Protein AF-A0A226CXZ0-F1 (afdb_monomer)

Solvent-accessible surface area (backbone atoms only — not comparable to full-atom values): 10223 Å² total; per-residue (Å²): 135,83,82,73,70,58,64,60,61,53,54,54,50,42,49,73,69,69,46,53,67,68,56,53,35,64,74,35,42,87,78,70,51,54,64,69,55,50,52,53,50,49,53,40,50,69,74,58,71,65,72,74,67,53,64,64,56,55,17,62,77,67,75,42,58,55,68,59,49,53,43,26,39,52,66,73,63,48,29,43,80,40,74,44,44,82,39,75,74,67,52,73,65,57,51,53,52,48,55,53,50,51,52,51,48,49,70,75,35,46,87,73,54,51,78,77,61,85,87,81,81,89,82,75,52,66,82,75,79,88,79,71,80,82,74,55,45,44,57,36,73,49,77,84,79,48,56,78,78,69,45,33,47,74,49,88,75,79,76,74,68,52,86,130

Mean predicted aligned error: 12.62 Å

Organism: Folsomia candida (NCBI:txid158441)

pLDDT: mean 78.07, std 12.49, range [35.06, 97.06]

Foldseek 3Di:
DDPLPLLLVQLVVVVVVVDDLVVSCVVCVVVVDDSCNSVLLVVLQVLQVDQDFDLVVSCVVSVHDSVSNVCSLCPNQVWDWDAAAADEDDDPVNVVVVVVVVVVCCVVCPDPNCVVDDDDDQDWDAPDDDPPSPRRITIDNDPVPDDPVSSYDYDHDDHDTDHD

Nearest PDB structures (foldseek):
  4r79-assembly1_B  TM=3.539E-01  e=1.027E+00  Drosophila mauritiana
  3nrv-assembly1_A  TM=3.012E-01  e=3.731E+00  Acinetobacter baylyi ADP1
  5zyr-assembly1_B  TM=2.917E-01  e=3.731E+00  Acinetobacter baumannii
  3nrv-assembly2_B  TM=2.953E-01  e=4.716E+00  Acinetobacter baylyi ADP1

Structure (mmCIF, N/CA/C/O backbone):
data_AF-A0A226CXZ0-F1
#
_entry.id   AF-A0A226CXZ0-F1
#
loop_
_atom_site.group_PDB
_atom_site.id
_atom_site.type_symbol
_atom_site.label_atom_id
_atom_site.label_alt_id
_atom_site.label_comp_id
_atom_site.label_asym_id
_atom_site.label_entity_id
_atom_site.label_seq_id
_atom_site.pdbx_PDB_ins_code
_atom_site.Cartn_x
_atom_site.Cartn_y
_atom_site.Cartn_z
_atom_site.occupancy
_atom_site.B_iso_or_equiv
_atom_site.auth_seq_id
_atom_site.auth_comp_id
_atom_site.auth_asym_id
_atom_site.auth_atom_id
_atom_site.pdbx_PDB_model_num
ATOM 1 N N . MET A 1 1 ? -27.221 -23.325 9.418 1.00 35.06 1 MET A N 1
ATOM 2 C CA . MET A 1 1 ? -25.920 -22.627 9.315 1.00 35.06 1 MET A CA 1
ATOM 3 C C . MET A 1 1 ? -26.167 -21.146 9.559 1.00 35.06 1 MET A C 1
ATOM 5 O O . MET A 1 1 ? -26.730 -20.489 8.702 1.00 35.06 1 MET A O 1
ATOM 9 N N . SER A 1 2 ? -25.909 -20.661 10.776 1.00 41.00 2 SER A N 1
ATOM 10 C CA . SER A 1 2 ? -26.276 -19.297 11.183 1.00 41.00 2 SER A CA 1
ATOM 11 C C . SER A 1 2 ? -25.332 -18.285 10.536 1.00 41.00 2 SER A C 1
ATOM 13 O O . SER A 1 2 ? -24.136 -18.276 10.839 1.00 41.00 2 SER A O 1
ATOM 15 N N . ASP A 1 3 ? -25.891 -17.459 9.652 1.00 46.91 3 ASP A N 1
ATOM 16 C CA . ASP A 1 3 ? -25.289 -16.242 9.117 1.00 46.91 3 ASP A CA 1
ATOM 17 C C . ASP A 1 3 ? -24.914 -15.332 10.294 1.00 46.91 3 ASP A C 1
ATOM 19 O O . ASP A 1 3 ? -25.705 -14.530 10.794 1.00 46.91 3 ASP A O 1
ATOM 23 N N . ARG A 1 4 ? -23.695 -15.493 10.823 1.00 53.69 4 ARG A N 1
ATOM 24 C CA . ARG A 1 4 ? -23.134 -14.535 11.774 1.00 53.69 4 ARG A CA 1
ATOM 25 C C . ARG A 1 4 ? -22.875 -13.269 10.988 1.00 53.69 4 ARG A C 1
ATOM 27 O O . ARG A 1 4 ? -21.793 -13.105 10.422 1.00 53.69 4 ARG A O 1
ATOM 34 N N . ILE A 1 5 ? -23.872 -12.390 10.980 1.00 59.34 5 ILE A N 1
ATOM 35 C CA . ILE A 1 5 ? -23.779 -11.034 10.457 1.00 59.34 5 ILE A CA 1
ATOM 36 C C . ILE A 1 5 ? -22.421 -10.484 10.867 1.00 59.34 5 ILE A C 1
ATOM 38 O O . ILE A 1 5 ? -22.026 -10.537 12.039 1.00 59.34 5 ILE A O 1
ATOM 42 N N . ASN A 1 6 ? -21.649 -10.035 9.880 1.00 76.50 6 ASN A N 1
ATOM 43 C CA . ASN A 1 6 ? -20.332 -9.474 10.113 1.00 76.50 6 ASN A CA 1
ATOM 44 C C . ASN A 1 6 ? -20.510 -8.114 10.803 1.00 76.50 6 ASN A C 1
ATOM 46 O O . ASN A 1 6 ? -20.422 -7.069 10.167 1.00 76.50 6 ASN A O 1
ATOM 50 N N . ARG A 1 7 ? -20.773 -8.145 12.120 1.00 78.94 7 ARG A N 1
ATOM 51 C CA . ARG A 1 7 ? -21.125 -7.003 12.983 1.00 78.94 7 ARG A CA 1
ATOM 52 C C . ARG A 1 7 ? -20.201 -5.809 12.771 1.00 78.94 7 ARG A C 1
ATOM 54 O O . ARG A 1 7 ? -20.610 -4.663 12.852 1.00 78.94 7 ARG A O 1
ATOM 61 N N . ARG A 1 8 ? -18.920 -6.073 12.508 1.00 76.00 8 ARG A N 1
ATOM 62 C CA . ARG A 1 8 ? -17.941 -5.022 12.220 1.00 76.00 8 ARG A CA 1
ATOM 63 C C . ARG A 1 8 ? -18.192 -4.355 10.879 1.00 76.00 8 ARG A C 1
ATOM 65 O O . 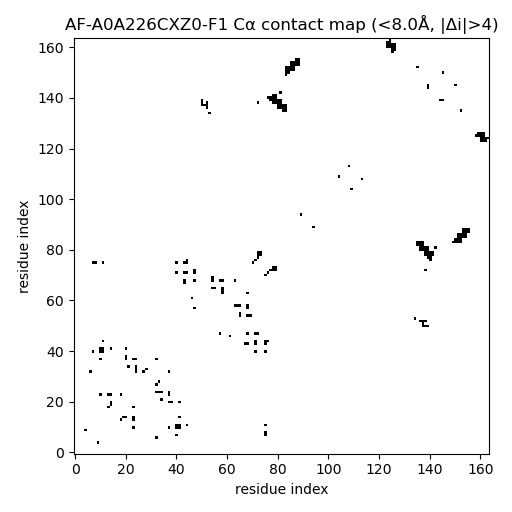ARG A 1 8 ? -18.206 -3.133 10.824 1.00 76.00 8 ARG A O 1
ATOM 72 N N . ALA A 1 9 ? -18.390 -5.144 9.825 1.00 80.00 9 ALA A N 1
ATOM 73 C CA . ALA A 1 9 ? -18.665 -4.622 8.494 1.00 80.00 9 ALA A CA 1
ATOM 74 C C . ALA A 1 9 ? -19.953 -3.789 8.482 1.00 80.00 9 ALA A C 1
ATOM 76 O O . ALA A 1 9 ? -19.933 -2.691 7.934 1.00 80.00 9 ALA A O 1
ATOM 77 N N . THR A 1 10 ? -21.011 -4.248 9.161 1.00 86.38 10 THR A N 1
ATOM 78 C CA . THR A 1 10 ? -22.272 -3.502 9.276 1.00 86.38 10 THR A CA 1
ATOM 79 C C . THR A 1 10 ? -22.087 -2.194 10.046 1.00 86.38 10 THR A C 1
ATOM 81 O O . THR A 1 10 ? -22.431 -1.139 9.525 1.00 86.38 10 THR A O 1
ATOM 84 N N . ILE A 1 11 ? -21.444 -2.208 11.222 1.00 87.31 11 ILE A N 1
ATOM 85 C CA . ILE A 1 11 ? -21.155 -0.984 12.003 1.00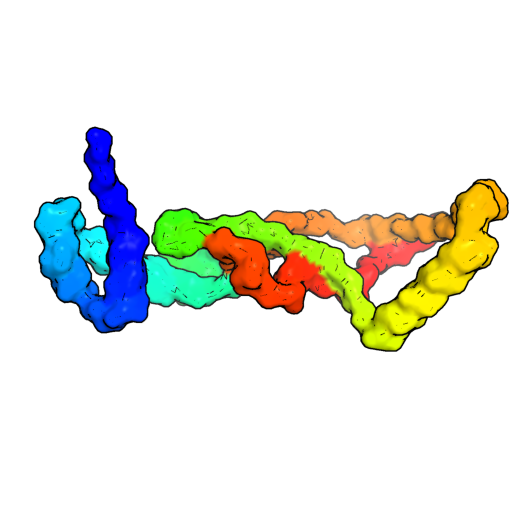 87.31 11 ILE A CA 1
ATOM 86 C C . ILE A 1 11 ? -20.321 0.018 11.195 1.00 87.31 11 ILE A C 1
ATOM 88 O O . ILE A 1 11 ? -20.623 1.209 11.178 1.00 87.31 11 ILE A O 1
ATOM 92 N N . THR A 1 12 ? -19.275 -0.446 10.507 1.00 84.56 12 THR A N 1
ATOM 93 C CA . THR A 1 12 ? -18.444 0.417 9.659 1.00 84.56 12 THR A CA 1
ATOM 94 C C . THR A 1 12 ? -19.222 0.965 8.461 1.00 84.56 12 THR A C 1
ATOM 96 O O . THR A 1 12 ? -18.981 2.098 8.054 1.00 84.56 12 THR A O 1
ATOM 99 N N . GLN A 1 13 ? -20.150 0.193 7.893 1.00 85.31 13 GLN A N 1
ATOM 100 C CA . GLN A 1 13 ? -21.003 0.630 6.789 1.00 85.31 13 GLN A CA 1
ATOM 101 C C . GLN A 1 13 ? -22.008 1.695 7.238 1.00 85.31 13 GLN A C 1
ATOM 103 O O . GLN A 1 13 ? -22.082 2.739 6.596 1.00 85.31 13 GLN A O 1
ATOM 108 N N . PHE A 1 14 ? -22.683 1.504 8.375 1.00 89.06 14 PHE A N 1
ATOM 109 C CA . PHE A 1 14 ? -23.560 2.530 8.943 1.00 89.06 14 PHE A CA 1
ATOM 110 C C . PHE A 1 14 ? -22.799 3.812 9.307 1.00 89.06 14 PHE A C 1
ATOM 112 O O . PHE A 1 14 ? -23.266 4.907 9.016 1.00 89.06 14 PHE A O 1
ATOM 119 N N . HIS A 1 15 ? -21.596 3.689 9.877 1.00 86.38 15 HIS A N 1
ATOM 120 C CA . HIS A 1 15 ? -20.753 4.848 10.180 1.00 86.38 15 HIS A CA 1
ATOM 121 C C . HIS A 1 15 ? -20.340 5.615 8.911 1.00 86.38 15 HIS A C 1
ATOM 123 O O . HIS A 1 15 ? -20.277 6.839 8.915 1.00 86.38 15 HIS A O 1
ATOM 129 N N . LYS A 1 16 ? -20.072 4.913 7.801 1.00 83.88 16 LYS A N 1
ATOM 130 C CA . LYS A 1 16 ? -19.804 5.544 6.495 1.00 83.88 16 LYS A CA 1
ATOM 131 C C . LYS A 1 16 ? -21.028 6.236 5.898 1.00 83.88 16 LYS A C 1
ATOM 133 O O . LYS A 1 16 ? -20.857 7.195 5.158 1.00 83.88 16 LYS A O 1
ATOM 138 N N . ALA A 1 17 ? -22.223 5.749 6.214 1.00 88.19 17 ALA A N 1
ATOM 139 C CA . ALA A 1 17 ? -23.495 6.368 5.859 1.00 88.19 17 ALA A CA 1
ATOM 140 C C . ALA A 1 17 ? -23.904 7.493 6.837 1.00 88.19 17 ALA A C 1
ATOM 142 O O . ALA A 1 17 ? -25.058 7.897 6.847 1.00 88.19 17 ALA A O 1
ATOM 143 N N . TRP A 1 18 ? -22.964 8.001 7.646 1.00 84.62 18 TRP A N 1
ATOM 144 C CA . TRP A 1 18 ? -23.154 9.121 8.578 1.00 84.62 18 TRP A CA 1
ATOM 145 C C . TRP A 1 18 ? -24.172 8.894 9.702 1.00 84.62 18 TRP A C 1
ATOM 147 O O . TRP A 1 18 ? -24.576 9.847 10.365 1.00 84.62 18 TRP A O 1
ATOM 157 N N . HIS A 1 19 ? -24.524 7.643 10.004 1.00 87.44 19 HIS A N 1
ATOM 158 C CA . HIS A 1 19 ? -25.362 7.366 11.166 1.00 87.44 19 HIS A CA 1
ATOM 159 C C . HIS A 1 19 ? -24.588 7.581 12.476 1.00 87.44 19 HIS A C 1
ATOM 161 O O . HIS A 1 19 ? -23.475 7.058 12.638 1.00 87.44 19 HIS A O 1
ATOM 167 N N . PRO A 1 20 ? -25.169 8.286 13.460 1.00 90.69 20 PRO A N 1
ATOM 168 C CA . PRO A 1 20 ? -24.558 8.448 14.766 1.00 90.69 20 PRO A CA 1
ATOM 169 C C . PRO A 1 20 ? -24.494 7.103 15.520 1.00 90.69 20 PRO A C 1
ATOM 171 O O . PRO A 1 20 ? -25.381 6.257 15.381 1.00 90.69 20 PRO A O 1
ATOM 174 N N . PRO A 1 21 ? -23.489 6.886 16.396 1.00 91.12 21 PRO A N 1
ATOM 175 C CA . PRO A 1 21 ? -23.283 5.612 17.100 1.00 91.12 21 PRO A CA 1
ATOM 176 C C . PRO A 1 21 ? -24.509 5.084 17.861 1.00 91.12 21 PRO A C 1
ATOM 178 O O . PRO A 1 21 ? -24.675 3.874 18.030 1.00 91.12 21 PRO A O 1
ATOM 181 N N . CYS A 1 22 ? -25.359 5.988 18.350 1.00 91.44 22 CYS A N 1
ATOM 182 C CA . CYS A 1 22 ? -26.591 5.651 19.051 1.00 91.44 22 CYS A CA 1
ATOM 183 C C . CYS A 1 22 ? -27.638 5.012 18.126 1.00 91.44 22 CYS A C 1
ATOM 185 O O . CYS A 1 22 ? -28.257 4.028 18.530 1.00 91.44 22 CYS A O 1
ATOM 187 N N . GLU A 1 23 ? -27.802 5.512 16.901 1.00 91.06 23 GLU A N 1
ATOM 188 C CA . GLU A 1 23 ? -28.683 4.922 15.886 1.00 91.06 23 GLU A CA 1
ATOM 189 C C . GLU A 1 23 ? -28.157 3.570 15.424 1.00 91.06 23 GLU A C 1
ATOM 191 O O . GLU A 1 23 ? -28.902 2.593 15.411 1.00 91.06 23 GLU A O 1
ATOM 196 N N . ILE A 1 24 ? -26.849 3.473 15.171 1.00 90.69 24 ILE A N 1
ATOM 197 C CA . ILE A 1 24 ? -26.196 2.209 14.803 1.00 90.69 24 ILE A CA 1
ATOM 198 C C . ILE A 1 24 ? -26.475 1.131 15.855 1.00 90.69 24 ILE A C 1
ATOM 200 O O . ILE A 1 24 ? -26.800 -0.009 15.528 1.00 90.69 24 ILE A O 1
ATOM 204 N N . PHE A 1 25 ? -26.379 1.489 17.139 1.00 92.62 25 PHE A N 1
ATOM 205 C CA . PHE A 1 25 ? -26.718 0.572 18.221 1.00 92.62 25 PHE A CA 1
ATOM 206 C C . PHE A 1 25 ? -28.202 0.192 18.230 1.00 92.62 25 PHE A C 1
ATOM 208 O O . PHE A 1 25 ? -28.498 -0.982 18.428 1.00 92.62 25 PHE A O 1
ATOM 215 N N . LYS A 1 26 ? -29.127 1.137 18.009 1.00 91.81 26 LYS A N 1
ATOM 216 C CA . LYS A 1 26 ? -30.568 0.839 17.946 1.00 91.81 26 LYS A CA 1
ATOM 217 C C . LYS A 1 26 ? -30.875 -0.186 16.850 1.00 91.81 26 LYS A C 1
ATOM 219 O O . LYS A 1 26 ? -31.541 -1.175 17.140 1.00 91.81 26 LYS A O 1
ATOM 224 N N . HIS A 1 27 ? -30.316 -0.008 15.652 1.00 87.56 27 HIS A N 1
ATOM 225 C CA . HIS A 1 27 ? -30.503 -0.935 14.530 1.00 87.56 27 HIS A CA 1
ATOM 226 C C . HIS A 1 27 ? -29.919 -2.330 14.79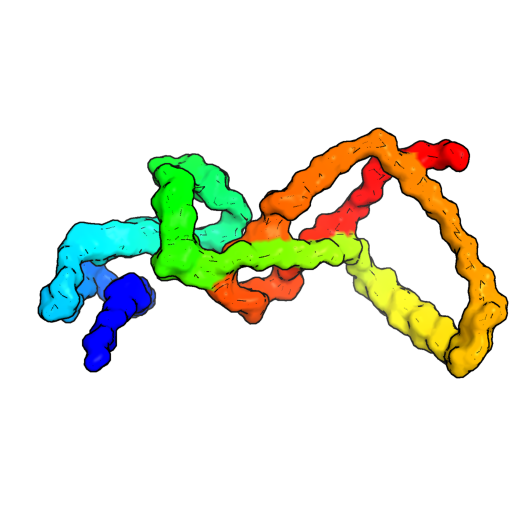8 1.00 87.56 27 HIS A C 1
ATOM 228 O O . HIS A 1 27 ? -30.524 -3.331 14.435 1.00 87.56 27 HIS A O 1
ATOM 234 N N . LEU A 1 28 ? -28.772 -2.413 15.480 1.00 87.38 28 LEU A N 1
ATOM 235 C CA . LEU A 1 28 ? -28.057 -3.677 15.703 1.00 87.38 28 LEU A CA 1
ATOM 236 C C . LEU A 1 28 ? -28.340 -4.332 17.066 1.00 87.38 28 LEU A C 1
ATOM 238 O O . LEU A 1 28 ? -27.775 -5.385 17.383 1.00 87.38 28 LEU A O 1
ATOM 242 N N . LYS A 1 29 ? -29.205 -3.733 17.895 1.00 87.06 29 LYS A N 1
ATOM 243 C CA . LYS A 1 29 ? -29.545 -4.248 19.232 1.00 87.06 29 LYS A CA 1
ATOM 244 C C . LYS A 1 29 ? -30.143 -5.653 19.149 1.00 87.06 29 LYS A C 1
ATOM 246 O O . LYS A 1 29 ? -29.766 -6.520 19.936 1.00 87.06 29 LYS A O 1
ATOM 251 N N . HIS A 1 30 ? -31.025 -5.878 18.177 1.00 83.88 30 HIS A N 1
ATOM 252 C CA . HIS A 1 30 ? -31.712 -7.155 17.965 1.00 83.88 30 HIS A CA 1
ATOM 253 C C . HIS A 1 30 ? -30.764 -8.275 17.503 1.00 83.88 30 HIS A C 1
ATOM 255 O O . HIS A 1 30 ? -31.016 -9.443 17.771 1.00 83.88 30 HIS A O 1
ATOM 261 N N . GLU A 1 31 ? -29.612 -7.928 16.923 1.00 83.38 31 GLU A N 1
ATOM 262 C CA . GLU A 1 31 ? -28.563 -8.879 16.526 1.00 83.38 31 GLU A CA 1
ATOM 263 C C . GLU A 1 31 ? -27.590 -9.241 17.673 1.00 83.38 31 GLU A C 1
ATOM 265 O O . GLU A 1 31 ? -26.562 -9.906 17.470 1.00 83.38 31 GLU A O 1
ATOM 270 N N . GLY A 1 32 ? -27.865 -8.767 18.895 1.00 84.88 32 GLY A N 1
ATOM 271 C CA . GLY A 1 32 ? -27.049 -9.022 20.084 1.00 84.88 32 GLY A CA 1
ATOM 272 C C . GLY A 1 32 ? -25.739 -8.225 20.129 1.00 84.88 32 GLY A C 1
ATOM 273 O O . GLY A 1 32 ? -24.766 -8.655 20.760 1.00 84.88 32 GLY A O 1
ATOM 274 N N . VAL A 1 33 ? -25.666 -7.078 19.444 1.00 85.19 33 VAL A N 1
ATOM 275 C CA . VAL A 1 33 ? -24.499 -6.183 19.486 1.00 85.19 33 VAL A CA 1
ATOM 276 C C . VAL A 1 33 ? -24.562 -5.285 20.723 1.00 85.19 33 VAL A C 1
ATOM 278 O O . VAL A 1 33 ? -25.521 -4.550 20.930 1.00 85.19 33 VAL A O 1
ATOM 281 N N . LYS A 1 34 ? -23.507 -5.289 21.548 1.00 89.75 34 LYS A N 1
ATOM 282 C CA . LYS A 1 34 ? -23.409 -4.411 22.728 1.00 89.75 34 LYS A CA 1
ATOM 283 C C . LYS A 1 34 ? -23.061 -2.975 22.327 1.00 89.75 34 LYS A C 1
ATOM 285 O O . LYS A 1 34 ? -22.215 -2.761 21.458 1.00 89.75 34 LYS A O 1
ATOM 290 N N . ARG A 1 35 ? -23.589 -1.987 23.056 1.00 89.44 35 ARG A N 1
ATOM 291 C CA . ARG A 1 35 ? -23.280 -0.558 22.852 1.00 89.44 35 ARG A CA 1
ATOM 292 C C . ARG A 1 35 ? -21.773 -0.273 22.872 1.00 89.44 35 ARG A C 1
ATOM 294 O O . ARG A 1 35 ? -21.256 0.376 21.969 1.00 89.44 35 ARG A O 1
ATOM 301 N N . SER A 1 36 ? -21.041 -0.846 23.828 1.00 87.00 36 SER A N 1
ATOM 302 C CA . SER A 1 36 ? -19.575 -0.724 23.920 1.00 87.00 36 SER A CA 1
ATOM 303 C C . SER A 1 36 ? -18.838 -1.232 22.674 1.00 87.00 36 SER A C 1
ATOM 305 O O . SER A 1 36 ? -17.774 -0.722 22.326 1.00 87.00 36 SER A O 1
ATOM 307 N N . THR A 1 37 ? -19.412 -2.211 21.969 1.00 87.75 37 THR A N 1
ATOM 308 C CA . THR A 1 37 ? -18.836 -2.767 20.740 1.00 87.75 37 THR A CA 1
ATOM 309 C C . THR A 1 37 ? -18.942 -1.769 19.592 1.00 87.75 37 THR A C 1
ATOM 311 O O . THR A 1 37 ? -17.946 -1.550 18.904 1.00 87.75 37 THR A O 1
ATOM 314 N N . VAL A 1 38 ? -20.099 -1.114 19.439 1.00 87.75 38 VAL A N 1
ATOM 315 C CA . VAL A 1 38 ? -20.329 -0.063 18.433 1.00 87.75 38 VAL A CA 1
ATOM 316 C C . VAL A 1 38 ? -19.351 1.092 18.631 1.00 87.75 38 VAL A C 1
ATOM 318 O O . VAL A 1 38 ? -18.553 1.386 17.742 1.00 87.75 38 VAL A O 1
ATOM 321 N N . TYR A 1 39 ? -19.329 1.672 19.833 1.00 90.00 39 TYR A N 1
ATOM 322 C CA . TYR A 1 39 ? -18.433 2.785 20.160 1.00 90.00 39 TYR A CA 1
ATOM 323 C C . TYR A 1 39 ? -16.957 2.400 20.018 1.00 90.00 39 TYR A C 1
ATOM 325 O O . TYR A 1 39 ? -16.169 3.159 19.461 1.00 90.00 39 TYR A O 1
ATOM 333 N N . GLY A 1 40 ? -16.574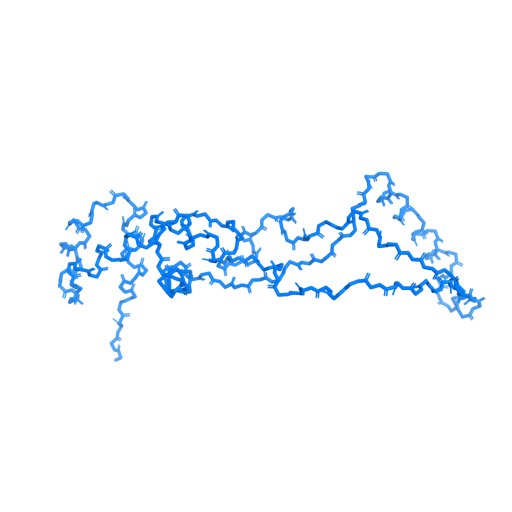 1.198 20.459 1.00 84.19 40 GLY A N 1
ATOM 334 C CA . GLY A 1 40 ? -15.199 0.725 20.336 1.00 84.19 40 GLY A CA 1
ATOM 335 C C . GLY A 1 40 ? -14.743 0.549 18.885 1.00 84.19 40 GLY A C 1
ATOM 336 O O . GLY A 1 40 ? -13.577 0.802 18.590 1.00 84.19 40 GLY A O 1
ATOM 337 N N . ILE A 1 41 ? -15.620 0.092 17.985 1.00 83.56 41 ILE A N 1
ATOM 338 C CA . ILE A 1 41 ? -15.309 -0.050 16.552 1.00 83.56 41 ILE A CA 1
ATOM 339 C C . ILE A 1 41 ? -15.205 1.320 15.886 1.00 83.56 41 ILE A C 1
ATOM 341 O O . ILE A 1 41 ? -14.229 1.564 15.185 1.00 83.56 41 ILE A O 1
ATOM 345 N N . ILE A 1 42 ? -16.161 2.214 16.145 1.00 84.50 42 ILE A N 1
ATOM 346 C CA . ILE A 1 42 ? -16.181 3.567 15.574 1.00 84.50 42 ILE A CA 1
ATOM 347 C C . ILE A 1 42 ? -14.947 4.356 16.005 1.00 84.50 42 ILE A C 1
ATOM 349 O O . ILE A 1 42 ? -14.248 4.886 15.148 1.00 84.50 42 ILE A O 1
ATOM 353 N N . LYS A 1 43 ? -14.610 4.331 17.301 1.00 83.31 43 LYS A N 1
ATOM 354 C CA . LYS A 1 43 ? -13.401 4.968 17.836 1.00 83.31 43 LYS A CA 1
ATOM 355 C C . LYS A 1 43 ? -12.138 4.489 17.112 1.00 83.31 43 LYS A C 1
ATOM 357 O O . LYS A 1 43 ? -11.349 5.293 16.639 1.00 83.31 43 LYS A O 1
ATOM 362 N N . ARG A 1 44 ? -11.978 3.169 16.941 1.00 75.94 44 ARG A N 1
ATOM 363 C CA . ARG A 1 44 ? -10.825 2.604 16.214 1.00 75.94 44 ARG A CA 1
ATOM 364 C C . ARG A 1 44 ? -10.829 2.945 14.723 1.00 75.94 44 ARG A C 1
ATOM 366 O O . ARG A 1 44 ? -9.757 3.014 14.130 1.00 75.94 44 ARG A O 1
ATOM 373 N N . TYR A 1 45 ? -12.003 3.107 14.116 1.00 72.38 45 TYR A N 1
ATOM 374 C CA . TYR A 1 45 ? -12.145 3.462 12.708 1.00 72.38 45 TYR A CA 1
ATOM 375 C C . TYR A 1 45 ? -11.778 4.929 12.459 1.00 72.38 45 TYR A C 1
ATOM 377 O O . TYR A 1 45 ? -10.969 5.191 11.574 1.00 72.38 45 TYR A O 1
ATOM 385 N N . SER A 1 46 ? -12.304 5.866 13.259 1.00 69.31 46 SER A N 1
ATOM 386 C CA . SER A 1 46 ? -12.009 7.301 13.132 1.00 69.31 46 SER A CA 1
ATOM 387 C C . SER A 1 46 ? -10.520 7.585 13.337 1.00 69.31 46 SER A C 1
ATOM 389 O O . SER A 1 46 ? -9.900 8.278 12.532 1.00 69.31 46 SER A O 1
ATOM 391 N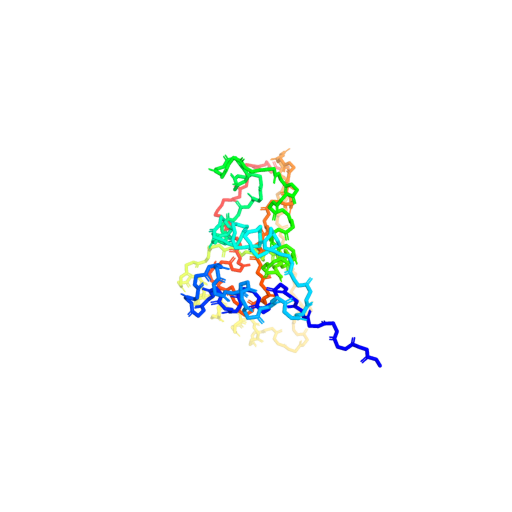 N . GLU A 1 47 ? -9.929 6.959 14.353 1.00 67.38 47 GLU A N 1
ATOM 392 C CA . GLU A 1 47 ? -8.517 7.078 14.719 1.00 67.38 47 GLU A CA 1
ATOM 393 C C . GLU A 1 47 ? -7.564 6.501 13.650 1.00 67.38 47 GLU A C 1
ATOM 395 O O . GLU A 1 47 ? -6.467 7.015 13.449 1.00 67.38 47 GLU A O 1
ATOM 400 N N . ALA A 1 48 ? -7.958 5.453 12.916 1.00 62.06 48 ALA A N 1
ATOM 401 C CA . ALA A 1 48 ? -7.075 4.740 11.983 1.00 62.06 48 ALA A CA 1
ATOM 402 C C . ALA A 1 48 ? -7.117 5.243 10.523 1.00 62.06 48 ALA A C 1
ATOM 404 O O . ALA A 1 48 ? -6.557 4.590 9.642 1.00 62.06 48 ALA A O 1
ATOM 405 N N . SER A 1 49 ? -7.747 6.390 10.253 1.00 54.44 49 SER A N 1
ATOM 406 C CA . SER A 1 49 ? -8.096 6.857 8.896 1.00 54.44 49 SER A CA 1
ATOM 407 C C . SER A 1 49 ? -6.916 7.258 7.989 1.00 54.44 49 SER A C 1
ATOM 409 O O . SER A 1 49 ? -7.129 7.581 6.822 1.00 54.44 49 SER A O 1
ATOM 411 N N . SER A 1 50 ? -5.667 7.221 8.466 1.00 52.72 50 SER A N 1
ATOM 412 C CA . SER A 1 50 ? -4.488 7.551 7.653 1.00 52.72 50 SER A CA 1
ATOM 413 C C . SER A 1 50 ? -3.751 6.297 7.168 1.00 52.72 50 SER A C 1
ATOM 415 O O . SER A 1 50 ? -3.232 5.502 7.952 1.00 52.72 50 SER A O 1
ATOM 417 N N . VAL A 1 51 ? -3.658 6.157 5.841 1.00 54.72 51 VAL A N 1
ATOM 418 C CA . VAL A 1 51 ? -2.948 5.088 5.100 1.00 54.72 51 VAL A CA 1
ATOM 419 C C . VAL A 1 51 ? -1.415 5.168 5.273 1.00 54.72 51 VAL A C 1
ATOM 421 O O . VAL A 1 51 ? -0.673 4.311 4.789 1.00 54.72 51 VAL A O 1
ATOM 424 N N . SER A 1 52 ? -0.906 6.169 5.992 1.00 52.28 52 SER A N 1
ATOM 425 C CA . SER A 1 52 ? 0.517 6.495 6.005 1.00 52.28 52 SER A CA 1
ATOM 426 C C . SER A 1 52 ? 1.299 5.759 7.097 1.00 52.28 52 SER A C 1
ATOM 428 O O . SER A 1 52 ? 1.231 6.065 8.284 1.00 52.28 52 SER A O 1
ATOM 430 N N . ASP A 1 53 ? 2.032 4.745 6.637 1.00 55.47 53 ASP A N 1
ATOM 431 C CA . ASP A 1 53 ? 3.278 4.178 7.148 1.00 55.47 53 ASP A CA 1
ATOM 432 C C . ASP A 1 53 ? 3.513 4.140 8.674 1.00 55.47 53 ASP A C 1
ATOM 434 O O . ASP A 1 53 ? 3.839 5.114 9.350 1.00 55.47 53 ASP A O 1
ATOM 438 N N . LYS A 1 54 ? 3.582 2.888 9.153 1.00 66.56 54 LYS A N 1
ATOM 439 C CA . LYS A 1 54 ? 4.088 2.434 10.461 1.00 66.56 54 LYS A CA 1
ATOM 440 C C . LYS A 1 54 ? 3.079 2.600 11.602 1.00 66.56 54 LYS A C 1
ATOM 442 O O . LYS A 1 54 ? 3.054 3.596 12.313 1.00 66.56 54 LYS A O 1
ATOM 447 N N . LYS A 1 55 ? 2.397 1.490 11.922 1.00 72.88 55 LYS A N 1
ATOM 448 C CA . LYS A 1 55 ? 1.541 1.293 13.118 1.00 72.88 55 LYS A CA 1
ATOM 449 C C . LYS A 1 55 ? 2.131 1.844 14.425 1.00 72.88 55 LYS A C 1
ATOM 451 O O . LYS A 1 55 ? 1.378 2.185 15.322 1.00 72.88 55 LYS A O 1
ATOM 456 N N . LYS A 1 56 ? 3.468 1.884 14.555 1.00 73.19 56 LYS A N 1
ATOM 457 C CA . LYS A 1 56 ? 4.165 2.476 15.712 1.00 73.19 56 LYS A CA 1
ATOM 458 C C . LYS A 1 56 ? 4.005 3.995 15.766 1.00 73.19 56 LYS A C 1
ATOM 460 O O . LYS A 1 56 ? 3.712 4.514 16.828 1.00 73.19 56 LYS A O 1
ATOM 465 N N . LYS A 1 57 ? 4.211 4.687 14.644 1.00 74.81 57 LYS A N 1
ATOM 466 C CA . LYS A 1 57 ? 4.072 6.146 14.574 1.00 74.81 57 LYS A CA 1
ATOM 467 C C . LYS A 1 57 ? 2.633 6.547 14.858 1.00 74.81 57 LYS A C 1
ATOM 469 O O . LYS A 1 57 ? 2.402 7.377 15.720 1.00 74.81 57 LYS A O 1
ATOM 474 N N . LEU A 1 58 ? 1.694 5.839 14.237 1.00 76.56 58 LEU A N 1
ATOM 475 C CA . LEU A 1 58 ? 0.273 6.054 14.467 1.00 76.56 58 LEU A CA 1
ATOM 476 C C . LEU A 1 58 ? -0.133 5.782 15.932 1.00 76.56 58 LEU A C 1
ATOM 478 O O . LEU A 1 58 ? -0.934 6.516 16.491 1.00 76.56 58 LEU A O 1
ATOM 482 N N . ALA A 1 59 ? 0.463 4.771 16.580 1.00 79.62 59 ALA A N 1
ATOM 483 C CA . ALA A 1 59 ? 0.257 4.495 18.011 1.00 79.62 59 ALA A CA 1
ATOM 484 C C . ALA A 1 59 ? 0.684 5.658 18.898 1.00 79.62 59 ALA A C 1
ATOM 486 O O . ALA A 1 59 ? -0.039 6.015 19.819 1.00 79.62 59 ALA A O 1
ATOM 487 N N . ILE A 1 60 ? 1.840 6.245 18.591 1.00 78.25 60 ILE A N 1
ATOM 488 C CA . ILE A 1 60 ? 2.370 7.396 19.319 1.00 78.25 60 ILE A CA 1
ATOM 489 C C . ILE A 1 60 ? 1.491 8.626 19.069 1.00 78.25 60 ILE A C 1
ATOM 491 O O . ILE A 1 60 ? 1.106 9.287 20.020 1.00 78.25 60 ILE A O 1
ATOM 495 N N . GLN A 1 61 ? 1.124 8.897 17.813 1.00 77.75 61 GLN A N 1
ATOM 496 C CA . GLN A 1 61 ? 0.311 10.063 17.443 1.00 77.75 61 GLN A CA 1
ATOM 497 C C . GLN A 1 61 ? -1.083 10.051 18.073 1.00 77.75 61 GLN A C 1
ATOM 499 O O . GLN A 1 61 ? -1.587 11.098 18.456 1.00 77.75 61 GLN A O 1
ATOM 504 N N . LEU A 1 62 ? -1.708 8.878 18.163 1.00 79.31 62 LEU A N 1
ATOM 505 C CA . LEU A 1 62 ? -3.057 8.734 18.712 1.00 79.31 62 LEU A CA 1
ATOM 506 C C . LEU A 1 62 ? -3.053 8.411 20.211 1.00 79.31 62 LEU A C 1
ATOM 508 O O . LEU A 1 62 ? -4.120 8.258 20.795 1.00 79.31 62 LEU A O 1
ATOM 512 N N . SER A 1 63 ? -1.879 8.242 20.830 1.00 81.69 63 SER A N 1
ATOM 513 C CA . SER A 1 63 ? -1.742 7.762 22.213 1.00 81.69 63 SER A CA 1
ATOM 514 C C . SER A 1 63 ? -2.505 6.451 22.475 1.00 81.69 63 SER A C 1
ATOM 516 O O . SER A 1 63 ? -3.080 6.233 23.540 1.00 81.69 63 SER A O 1
ATOM 518 N N . VAL A 1 64 ? -2.516 5.545 21.490 1.00 81.94 64 VAL A N 1
ATOM 519 C CA . VAL A 1 64 ? -3.211 4.250 21.554 1.00 81.94 64 VAL A CA 1
ATOM 520 C C . VAL A 1 64 ? -2.203 3.109 21.522 1.00 81.94 64 VAL A C 1
ATOM 522 O O . VAL A 1 64 ? -1.201 3.143 20.809 1.00 81.94 64 VAL A O 1
ATOM 525 N N . SER A 1 65 ? -2.493 2.022 22.242 1.00 83.19 65 SER A N 1
ATOM 526 C CA . SER A 1 65 ? -1.637 0.837 22.214 1.00 83.19 65 SER A CA 1
ATOM 527 C C . SER A 1 65 ? -1.461 0.271 20.796 1.00 83.19 65 SER A C 1
ATOM 529 O O . SER A 1 65 ? -2.391 0.166 19.985 1.00 83.19 65 SER A O 1
ATOM 531 N N . ARG A 1 66 ? -0.243 -0.198 20.509 1.00 80.81 66 ARG A N 1
ATOM 532 C CA . ARG A 1 66 ? 0.125 -0.824 19.226 1.00 80.81 66 ARG A CA 1
ATOM 533 C C . ARG A 1 66 ? -0.796 -1.996 18.859 1.00 80.81 66 ARG A C 1
ATOM 535 O O . ARG A 1 66 ? -1.097 -2.210 17.683 1.00 80.81 66 ARG A O 1
ATOM 542 N N . SER A 1 67 ? -1.252 -2.741 19.866 1.00 84.25 67 SER A N 1
ATOM 543 C CA . SER A 1 67 ? -2.179 -3.869 19.734 1.00 84.25 67 SER A CA 1
ATOM 544 C C . SER A 1 67 ? -3.559 -3.425 19.252 1.00 84.25 67 SER A C 1
ATOM 546 O O . SER A 1 67 ? -4.139 -4.067 18.373 1.00 84.25 67 SER A O 1
ATOM 548 N N . SER A 1 68 ? -4.072 -2.304 19.764 1.00 82.81 68 SER A N 1
ATOM 549 C CA . SER A 1 68 ? -5.345 -1.733 19.318 1.00 82.81 68 SER A CA 1
ATOM 550 C C . SER A 1 68 ? -5.281 -1.269 17.868 1.00 82.81 68 SER A C 1
ATOM 552 O O . SER A 1 68 ? -6.154 -1.647 17.090 1.00 82.81 68 SER A O 1
ATOM 554 N N . ILE A 1 69 ? -4.200 -0.608 17.453 1.00 81.00 69 ILE A N 1
ATOM 555 C CA . ILE A 1 69 ? -3.998 -0.230 16.046 1.00 81.00 69 ILE A CA 1
ATOM 556 C C . ILE A 1 69 ? -3.832 -1.457 15.151 1.00 81.00 69 ILE A C 1
ATOM 558 O O . ILE A 1 69 ? -4.417 -1.536 14.074 1.00 81.00 69 ILE A O 1
ATOM 562 N N . ARG A 1 70 ? -3.086 -2.479 15.585 1.00 81.69 70 ARG A N 1
ATOM 563 C CA . ARG A 1 70 ? -2.976 -3.733 14.824 1.00 81.69 70 ARG A CA 1
ATOM 564 C C . ARG A 1 70 ? -4.351 -4.366 14.582 1.00 81.69 70 ARG A C 1
ATOM 566 O O . ARG A 1 70 ? -4.577 -4.850 13.472 1.00 81.69 70 ARG A O 1
ATOM 573 N N . ARG A 1 71 ? -5.235 -4.374 15.588 1.00 82.88 71 ARG A N 1
ATOM 574 C CA . ARG A 1 71 ? -6.619 -4.853 15.443 1.00 82.88 71 ARG A CA 1
ATOM 575 C C . ARG A 1 71 ? -7.425 -3.950 14.517 1.00 82.88 71 ARG A C 1
ATOM 577 O O . ARG A 1 71 ? -8.051 -4.491 13.618 1.00 82.88 71 ARG A O 1
ATOM 584 N N . ALA A 1 72 ? -7.331 -2.630 14.662 1.00 81.25 72 ALA A N 1
ATOM 585 C CA . ALA A 1 72 ? -8.004 -1.676 13.782 1.00 81.25 72 ALA A CA 1
ATOM 586 C C . ALA A 1 72 ? -7.679 -1.948 12.308 1.00 81.25 72 ALA A C 1
ATOM 588 O O . ALA A 1 72 ? -8.576 -2.222 11.520 1.00 81.25 72 ALA A O 1
ATOM 589 N N . PHE A 1 73 ? -6.393 -2.032 11.953 1.00 80.19 73 PHE A N 1
ATOM 590 C CA . PHE A 1 73 ? -5.972 -2.337 10.583 1.00 80.19 73 PHE A CA 1
ATOM 591 C C . PHE A 1 73 ? -6.416 -3.725 10.110 1.00 80.19 73 PHE A C 1
ATOM 593 O O . PHE A 1 73 ? -6.969 -3.841 9.024 1.00 80.19 73 PHE A O 1
ATOM 600 N N . LYS A 1 74 ? -6.165 -4.788 10.888 1.00 81.88 74 LYS A N 1
ATOM 601 C CA . LYS A 1 74 ? -6.419 -6.169 10.434 1.00 81.88 74 LYS A CA 1
ATOM 602 C C . LYS A 1 74 ? -7.909 -6.510 10.403 1.00 81.88 74 LYS A C 1
ATOM 604 O O . LYS A 1 74 ? -8.342 -7.254 9.533 1.00 81.88 74 LYS A O 1
ATOM 609 N N . ILE A 1 75 ? -8.651 -6.037 11.395 1.00 80.81 75 ILE A N 1
ATOM 610 C CA . ILE A 1 75 ? -9.975 -6.546 11.731 1.00 80.81 75 ILE A CA 1
ATOM 611 C C . ILE A 1 75 ? -11.066 -5.540 11.365 1.00 80.81 75 ILE A C 1
ATOM 613 O O . ILE A 1 75 ? -12.036 -5.930 10.727 1.00 80.81 75 ILE A O 1
ATOM 617 N N . ASP A 1 76 ? -10.922 -4.271 11.754 1.00 78.50 76 ASP A N 1
ATOM 618 C CA . ASP A 1 76 ? -11.965 -3.266 11.507 1.00 78.50 76 ASP A CA 1
ATOM 619 C C . ASP A 1 76 ? -11.843 -2.681 10.082 1.00 78.50 76 ASP A C 1
ATOM 621 O O . ASP A 1 76 ? -12.827 -2.558 9.359 1.00 78.50 76 ASP A O 1
ATOM 625 N N . LEU A 1 77 ? -10.615 -2.409 9.625 1.00 78.62 77 LEU A N 1
ATOM 626 C CA . LEU A 1 77 ? -10.314 -1.911 8.279 1.00 78.62 77 LEU A CA 1
ATOM 627 C C . LEU A 1 77 ? -10.019 -3.019 7.262 1.00 78.62 77 LEU A C 1
ATOM 629 O O . LEU A 1 77 ? -9.989 -2.738 6.068 1.00 78.62 77 LEU A O 1
ATOM 633 N N . GLY A 1 78 ? -9.766 -4.262 7.681 1.00 80.19 78 GLY A N 1
ATOM 634 C CA . GLY A 1 78 ? -9.434 -5.365 6.765 1.00 80.19 78 GLY A CA 1
ATOM 635 C C . GLY A 1 78 ? -8.199 -5.112 5.884 1.00 80.19 78 GLY A C 1
ATOM 636 O O . GLY A 1 78 ? -8.085 -5.661 4.790 1.00 80.19 78 GLY A O 1
ATOM 637 N N . HIS A 1 79 ? -7.291 -4.238 6.312 1.00 83.62 79 HIS A N 1
ATOM 638 C CA . HIS A 1 79 ? -6.064 -3.921 5.599 1.00 83.62 79 HIS A CA 1
ATOM 639 C C . HIS A 1 79 ? -4.999 -4.993 5.823 1.00 83.62 79 HIS A C 1
ATOM 641 O O . HIS A 1 79 ? -4.676 -5.375 6.954 1.00 83.62 79 HIS A O 1
ATOM 647 N N . ARG A 1 80 ? -4.372 -5.415 4.728 1.00 82.19 80 ARG A N 1
ATOM 648 C CA . ARG A 1 80 ? -3.215 -6.306 4.715 1.00 82.19 80 ARG A CA 1
ATOM 649 C C . ARG A 1 80 ? -1.941 -5.534 4.370 1.00 82.19 80 ARG A C 1
ATOM 651 O O . ARG A 1 80 ? -1.993 -4.594 3.578 1.00 82.19 80 ARG A O 1
ATOM 658 N N . PRO A 1 81 ? -0.794 -5.915 4.953 1.00 81.75 81 PRO A N 1
ATOM 659 C CA . PRO A 1 81 ? 0.483 -5.343 4.565 1.00 81.75 81 PRO A CA 1
ATOM 660 C C . PRO A 1 81 ? 0.871 -5.832 3.166 1.00 81.75 81 PRO A C 1
ATOM 662 O O . PRO A 1 81 ? 1.015 -7.031 2.942 1.00 81.75 81 PRO A O 1
ATOM 665 N N . ILE A 1 82 ? 1.096 -4.900 2.250 1.00 81.19 82 ILE A N 1
ATOM 666 C CA . ILE A 1 82 ? 1.610 -5.134 0.905 1.00 81.19 82 ILE A CA 1
ATOM 667 C C . ILE A 1 82 ? 3.011 -4.542 0.825 1.00 81.19 82 ILE A C 1
ATOM 669 O O . ILE A 1 82 ? 3.262 -3.426 1.284 1.00 81.19 82 ILE A O 1
ATOM 673 N N . ARG A 1 83 ? 3.950 -5.310 0.275 1.00 78.19 83 ARG A N 1
ATOM 674 C CA . ARG A 1 83 ? 5.329 -4.860 0.092 1.00 78.19 83 ARG A CA 1
ATOM 675 C C . ARG A 1 83 ? 5.388 -3.852 -1.056 1.00 78.19 83 ARG A C 1
ATOM 677 O O . ARG A 1 83 ? 4.884 -4.152 -2.136 1.00 78.19 83 ARG A O 1
ATOM 684 N N . ARG A 1 84 ? 6.033 -2.700 -0.841 1.00 77.19 84 ARG A N 1
ATOM 685 C CA . ARG A 1 84 ? 6.353 -1.787 -1.943 1.00 77.19 84 ARG A CA 1
ATOM 686 C C . ARG A 1 84 ? 7.385 -2.440 -2.862 1.00 77.19 84 ARG A C 1
ATOM 688 O O . ARG A 1 84 ? 8.364 -3.023 -2.390 1.00 77.19 84 ARG A O 1
ATOM 695 N N . GLY A 1 85 ? 7.161 -2.348 -4.168 1.00 75.06 85 GLY A N 1
ATOM 696 C CA . GLY A 1 85 ? 8.186 -2.647 -5.160 1.00 75.06 85 GLY A CA 1
ATOM 697 C C . GLY A 1 85 ? 9.353 -1.670 -5.029 1.00 75.06 85 GLY A C 1
ATOM 698 O O . GLY A 1 85 ? 9.221 -0.598 -4.445 1.00 75.06 85 GLY A O 1
ATOM 699 N N . THR A 1 86 ? 10.510 -2.021 -5.571 1.00 73.56 86 THR A N 1
ATOM 700 C CA . THR A 1 86 ? 11.633 -1.084 -5.665 1.00 73.56 86 THR A CA 1
ATOM 701 C C . THR A 1 86 ? 11.705 -0.596 -7.100 1.00 73.56 86 THR A C 1
ATOM 703 O O . THR A 1 86 ? 11.748 -1.413 -8.019 1.00 73.56 86 THR A O 1
ATOM 706 N N . CYS A 1 87 ? 11.698 0.719 -7.314 1.00 72.50 87 CYS A N 1
ATOM 707 C CA . CYS A 1 87 ? 11.940 1.283 -8.634 1.00 72.50 87 CYS A CA 1
ATOM 708 C C . CYS A 1 87 ? 13.070 2.311 -8.584 1.00 72.50 87 CYS A C 1
ATOM 710 O O . CYS A 1 87 ? 13.186 3.110 -7.653 1.00 72.50 87 CYS A O 1
ATOM 712 N N . ASN A 1 88 ? 13.920 2.275 -9.609 1.00 73.25 88 ASN A N 1
ATOM 713 C CA . ASN A 1 88 ? 14.909 3.320 -9.810 1.00 73.25 88 ASN A CA 1
ATOM 714 C C . ASN A 1 88 ? 14.204 4.566 -10.371 1.00 73.25 88 ASN A C 1
ATOM 716 O O . ASN A 1 88 ? 13.320 4.451 -11.234 1.00 73.25 88 ASN A O 1
ATOM 720 N N . ILE A 1 89 ? 14.565 5.746 -9.873 1.00 77.31 89 ILE A N 1
ATOM 721 C CA . ILE A 1 89 ? 13.997 7.013 -10.328 1.00 77.31 89 ILE A CA 1
ATOM 722 C C . ILE A 1 89 ? 14.554 7.298 -11.720 1.00 77.31 89 ILE A C 1
ATOM 724 O O . ILE A 1 89 ? 15.702 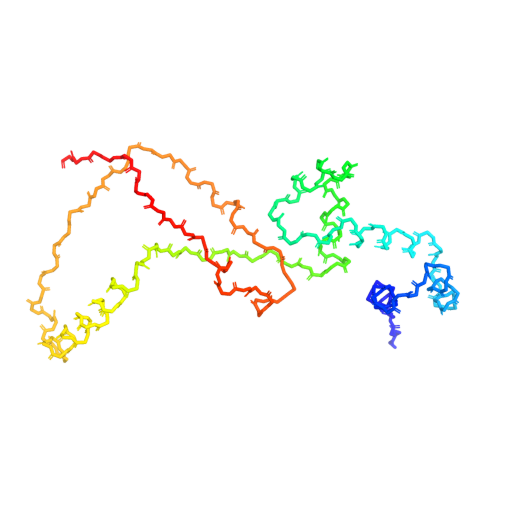7.692 -11.873 1.00 77.31 89 ILE A O 1
ATOM 728 N N . ARG A 1 90 ? 13.738 7.080 -12.755 1.00 80.69 90 ARG A N 1
ATOM 729 C CA . ARG A 1 90 ? 14.112 7.389 -14.141 1.00 80.69 90 ARG A CA 1
ATOM 730 C C . ARG A 1 90 ? 13.410 8.646 -14.619 1.00 80.69 90 ARG A C 1
ATOM 732 O O . ARG A 1 90 ? 12.180 8.726 -14.527 1.00 80.69 90 ARG A O 1
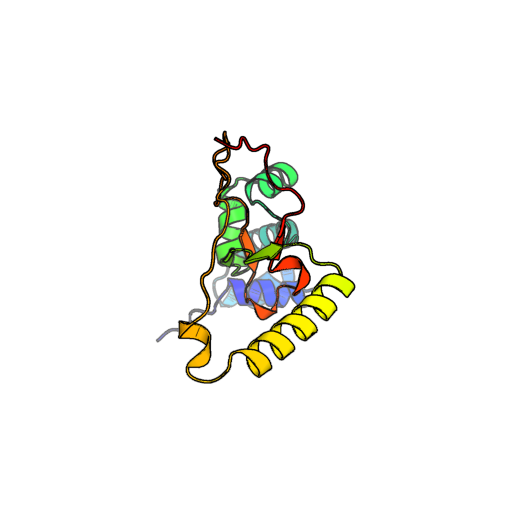ATOM 739 N N . THR A 1 91 ? 14.168 9.564 -15.207 1.00 87.00 91 THR A N 1
ATOM 740 C CA . THR A 1 91 ? 13.611 10.714 -15.925 1.00 87.00 91 THR A CA 1
ATOM 741 C C . THR A 1 91 ? 12.807 10.240 -17.138 1.00 87.00 91 THR A C 1
ATOM 743 O O . THR A 1 91 ? 13.013 9.139 -17.665 1.00 87.00 91 THR A O 1
ATOM 746 N N . ASN A 1 92 ? 11.871 11.065 -17.613 1.00 90.31 92 ASN A N 1
ATOM 747 C CA . ASN A 1 92 ? 11.090 10.732 -18.807 1.00 90.31 92 ASN A CA 1
ATOM 748 C C . ASN A 1 92 ? 11.996 10.513 -20.030 1.00 90.31 92 ASN A C 1
ATOM 750 O O . ASN A 1 92 ? 11.756 9.594 -20.813 1.00 90.31 92 ASN A O 1
ATOM 754 N N . GLN A 1 93 ? 13.091 11.271 -20.132 1.00 93.25 93 GLN A N 1
ATOM 755 C CA . GLN A 1 93 ? 14.082 11.097 -21.189 1.00 93.25 93 GLN A CA 1
ATOM 756 C C . GLN A 1 93 ? 14.823 9.758 -21.081 1.00 93.25 93 GLN A C 1
ATOM 758 O O . GLN A 1 93 ? 14.947 9.040 -22.072 1.00 93.25 93 GLN A O 1
ATOM 763 N N . GLN A 1 94 ? 15.241 9.352 -19.877 1.00 92.06 94 GLN A N 1
ATOM 764 C CA . GLN A 1 94 ? 15.853 8.036 -19.660 1.00 92.06 94 GLN A CA 1
ATOM 765 C C . GLN A 1 94 ? 14.897 6.894 -20.031 1.00 92.06 94 GLN A C 1
ATOM 767 O O . GLN A 1 94 ? 15.329 5.899 -20.612 1.00 92.06 94 GLN A O 1
ATOM 772 N N . LYS A 1 95 ? 13.592 7.027 -19.749 1.00 92.25 95 LYS A N 1
ATOM 773 C CA . LYS A 1 95 ? 12.585 6.040 -20.176 1.00 92.25 95 LYS A CA 1
ATOM 774 C C . LYS A 1 95 ? 12.511 5.937 -21.703 1.00 92.25 95 LYS A C 1
ATOM 776 O O . LYS A 1 95 ? 12.580 4.824 -22.219 1.00 92.25 95 LYS A O 1
ATOM 781 N N . LYS A 1 96 ? 12.448 7.070 -22.417 1.00 95.81 96 LYS A N 1
ATOM 782 C CA . LYS A 1 96 ? 12.453 7.107 -23.893 1.00 95.81 96 LYS A CA 1
ATOM 783 C C . LYS A 1 96 ? 13.721 6.470 -24.470 1.00 95.81 96 LYS A C 1
ATOM 785 O O . LYS A 1 96 ? 13.633 5.575 -25.309 1.00 95.81 96 LYS A O 1
ATOM 790 N N . ASN A 1 97 ? 14.889 6.858 -23.955 1.00 96.44 97 ASN A N 1
ATOM 791 C CA . ASN A 1 97 ? 16.180 6.321 -24.388 1.00 96.44 97 ASN A CA 1
ATOM 792 C C . ASN A 1 97 ? 16.269 4.808 -24.185 1.00 96.44 97 ASN A C 1
ATOM 794 O O . ASN A 1 97 ? 16.746 4.100 -25.068 1.00 96.44 97 ASN A O 1
ATOM 798 N N . ARG A 1 98 ? 15.773 4.294 -23.054 1.00 95.50 98 ARG A N 1
ATOM 799 C CA . ARG A 1 98 ? 15.731 2.850 -22.802 1.00 95.50 98 ARG A CA 1
ATOM 800 C C . ARG A 1 98 ? 14.866 2.112 -23.812 1.00 95.50 98 ARG A C 1
ATOM 802 O O . ARG A 1 98 ? 15.328 1.120 -24.353 1.00 95.50 98 ARG A O 1
ATOM 809 N N . VAL A 1 99 ? 13.655 2.597 -24.094 1.00 95.75 99 VAL A N 1
ATOM 810 C CA . VAL A 1 99 ? 12.772 1.960 -25.087 1.00 95.75 99 VAL A CA 1
ATOM 811 C C . VAL A 1 99 ? 13.441 1.932 -26.462 1.00 95.75 99 VAL A C 1
ATOM 813 O O . VAL A 1 99 ? 13.476 0.881 -27.097 1.00 95.75 99 VAL A O 1
ATOM 816 N N . ARG A 1 100 ? 14.038 3.052 -26.893 1.00 97.06 100 ARG A N 1
ATOM 817 C CA . ARG A 1 100 ? 14.770 3.133 -28.165 1.00 97.06 100 ARG A CA 1
ATOM 818 C C . ARG A 1 100 ? 15.936 2.140 -28.222 1.00 97.06 100 ARG A C 1
ATOM 820 O O . ARG A 1 100 ? 16.031 1.381 -29.180 1.00 97.06 100 ARG A O 1
ATOM 827 N N . ARG A 1 101 ? 16.793 2.116 -27.194 1.00 96.06 101 ARG A N 1
ATOM 828 C CA . ARG A 1 101 ? 17.959 1.217 -27.124 1.00 96.06 101 ARG A CA 1
ATOM 829 C C . ARG A 1 101 ? 17.547 -0.254 -27.074 1.00 96.06 101 ARG A C 1
ATOM 831 O O . ARG A 1 101 ? 18.132 -1.052 -27.789 1.00 96.06 101 ARG A O 1
ATOM 838 N N . CYS A 1 102 ? 16.523 -0.610 -26.296 1.00 94.19 102 CYS A N 1
ATOM 839 C CA . CYS A 1 102 ? 16.018 -1.984 -26.232 1.00 94.19 102 CYS A CA 1
ATOM 840 C C . CYS A 1 102 ? 15.474 -2.461 -27.585 1.00 94.19 102 CYS A C 1
ATOM 842 O O . CYS A 1 102 ? 15.777 -3.577 -27.987 1.00 94.19 102 CYS A O 1
ATOM 844 N N . ARG A 1 103 ? 14.720 -1.619 -28.307 1.00 95.56 103 ARG A N 1
ATOM 845 C CA . ARG A 1 103 ? 14.235 -1.956 -29.657 1.00 95.56 103 ARG A CA 1
ATOM 846 C C . ARG A 1 103 ? 15.389 -2.163 -30.639 1.00 95.56 103 ARG A C 1
ATOM 848 O O . ARG A 1 103 ? 15.383 -3.145 -31.368 1.00 95.56 103 ARG A O 1
ATOM 855 N N . ALA A 1 104 ? 16.389 -1.283 -30.614 1.00 94.69 104 ALA A N 1
ATOM 856 C CA . ALA A 1 104 ? 17.568 -1.405 -31.470 1.00 94.69 104 ALA A CA 1
ATOM 857 C C . ALA A 1 104 ? 18.400 -2.660 -31.150 1.00 94.69 104 ALA A C 1
ATOM 859 O O . ALA A 1 104 ? 18.831 -3.354 -32.064 1.00 94.69 104 ALA A O 1
ATOM 860 N N . LEU A 1 105 ? 18.589 -2.982 -29.864 1.00 91.75 105 LEU A N 1
ATOM 861 C CA . LEU A 1 105 ? 19.271 -4.208 -29.434 1.00 91.75 105 LEU A CA 1
ATOM 862 C C . LEU A 1 105 ? 18.526 -5.460 -29.902 1.00 91.75 105 LEU A C 1
ATOM 864 O O . LEU A 1 105 ? 19.154 -6.375 -30.421 1.00 91.75 105 LEU A O 1
ATOM 868 N N . PHE A 1 106 ? 17.197 -5.474 -29.768 1.00 91.06 106 PHE A N 1
ATOM 869 C CA . PHE A 1 106 ? 16.366 -6.587 -30.225 1.00 91.06 106 PHE A CA 1
ATOM 870 C C . PHE A 1 106 ? 16.444 -6.784 -31.744 1.00 91.06 106 PHE A C 1
ATOM 872 O O . PHE A 1 106 ? 16.526 -7.913 -32.207 1.00 91.06 106 PHE A O 1
ATOM 879 N N . GLN A 1 107 ? 16.466 -5.695 -32.520 1.00 91.19 107 GLN A N 1
ATOM 880 C CA . GLN A 1 107 ? 16.636 -5.764 -33.975 1.00 91.19 107 GLN A CA 1
ATOM 881 C C . GLN A 1 107 ? 18.031 -6.254 -34.377 1.00 91.19 107 GLN A C 1
ATOM 883 O O . GLN A 1 107 ? 18.153 -7.059 -35.291 1.00 91.19 107 GLN A O 1
ATOM 888 N N . ARG A 1 108 ? 19.083 -5.774 -33.702 1.00 89.38 108 ARG A N 1
ATOM 889 C CA . ARG A 1 108 ? 20.475 -6.089 -34.053 1.00 89.38 108 ARG A CA 1
ATOM 890 C C . ARG A 1 108 ? 20.885 -7.510 -33.667 1.00 89.38 108 ARG A C 1
ATOM 892 O O . ARG A 1 108 ? 21.662 -8.122 -34.384 1.00 89.38 108 ARG A O 1
ATOM 899 N N . HIS A 1 109 ? 20.389 -8.003 -32.536 1.00 88.12 109 HIS A N 1
ATOM 900 C CA . HIS A 1 109 ? 20.818 -9.273 -31.944 1.00 88.12 109 HIS A CA 1
ATOM 901 C C . HIS A 1 109 ? 19.659 -10.256 -31.727 1.00 88.12 109 HIS A C 1
ATOM 903 O O . HIS A 1 109 ? 19.719 -11.108 -30.840 1.00 88.12 109 HIS A O 1
ATOM 909 N N . GLY A 1 110 ? 18.587 -10.123 -32.511 1.00 83.19 110 GLY A N 1
ATOM 910 C CA . GLY A 1 110 ? 17.480 -11.078 -32.523 1.00 83.19 110 GLY A CA 1
ATOM 911 C C . GLY A 1 110 ? 17.907 -12.465 -33.027 1.00 83.19 110 GLY A C 1
ATOM 912 O O . GLY A 1 110 ? 18.978 -12.633 -33.612 1.00 83.19 110 GLY A O 1
ATOM 913 N N . GLY A 1 111 ? 17.065 -13.475 -32.801 1.00 86.19 111 GLY A N 1
ATOM 914 C CA . GLY A 1 111 ? 17.373 -14.862 -33.172 1.00 86.19 111 GLY A CA 1
ATOM 915 C C . GLY A 1 111 ? 18.488 -15.444 -32.302 1.00 86.19 111 GLY A C 1
ATOM 916 O O . GLY A 1 111 ? 18.446 -15.283 -31.090 1.00 86.19 111 GLY A O 1
ATOM 917 N N . GLU A 1 112 ? 19.483 -16.102 -32.900 1.00 85.88 112 GLU A N 1
ATOM 918 C CA . GLU A 1 112 ? 20.616 -16.698 -32.167 1.00 85.88 112 GLU A CA 1
ATOM 919 C C . GLU A 1 112 ? 21.846 -15.776 -32.041 1.00 85.88 112 GLU A C 1
ATOM 921 O O . GLU A 1 112 ? 22.814 -16.126 -31.368 1.00 85.88 112 GLU A O 1
ATOM 926 N N . SER A 1 113 ? 21.815 -14.578 -32.639 1.00 84.75 113 SER A N 1
ATOM 927 C CA . SER A 1 113 ? 22.957 -13.643 -32.679 1.00 84.75 113 SER A CA 1
ATOM 928 C C . SER A 1 113 ? 23.428 -13.180 -31.290 1.00 84.75 113 SER A C 1
ATOM 930 O O . SER A 1 113 ? 24.587 -12.800 -31.119 1.00 84.75 113 SER A O 1
ATOM 932 N N . TYR A 1 114 ? 22.569 -13.265 -30.267 1.00 87.00 114 TYR A N 1
ATOM 933 C CA . TYR A 1 114 ? 22.937 -12.959 -28.882 1.00 87.00 114 TYR A CA 1
ATOM 934 C C . TYR A 1 114 ? 24.042 -13.871 -28.323 1.00 87.00 114 TYR A C 1
ATOM 936 O O . TYR A 1 114 ? 24.724 -13.467 -27.384 1.00 87.00 114 TYR A O 1
ATOM 944 N N . LYS A 1 115 ? 24.247 -15.070 -28.893 1.00 87.94 115 LYS A N 1
ATOM 945 C CA . LYS A 1 115 ? 25.305 -16.011 -28.480 1.00 87.94 115 LYS A CA 1
ATOM 946 C C . LYS A 1 115 ? 26.716 -15.449 -28.705 1.00 87.94 115 LYS A C 1
ATOM 948 O O . LYS A 1 115 ? 27.651 -15.888 -28.048 1.00 87.94 115 LYS A O 1
ATOM 953 N N . ASN A 1 116 ? 26.853 -14.444 -29.573 1.00 88.69 116 ASN A N 1
ATOM 954 C CA . ASN A 1 116 ? 28.130 -13.805 -29.893 1.00 88.69 116 ASN A CA 1
ATOM 955 C C . ASN A 1 116 ? 28.414 -12.566 -29.022 1.00 88.69 116 ASN A C 1
ATOM 957 O O . ASN A 1 116 ? 29.403 -11.872 -29.250 1.00 88.69 116 ASN A O 1
ATOM 961 N N . ILE A 1 117 ? 27.541 -12.241 -28.059 1.00 89.12 117 ILE A N 1
ATOM 962 C CA . ILE A 1 117 ? 27.707 -11.071 -27.194 1.00 89.12 117 ILE A CA 1
ATOM 963 C C . ILE A 1 117 ? 28.392 -11.491 -25.897 1.00 89.12 117 ILE A C 1
ATOM 965 O O . ILE A 1 117 ? 27.813 -12.202 -25.076 1.00 89.12 117 ILE A O 1
ATOM 969 N N . LEU A 1 118 ? 29.601 -10.978 -25.681 1.00 90.38 118 LEU A N 1
ATOM 970 C CA . LEU A 1 118 ? 30.254 -11.023 -24.379 1.00 90.38 118 LEU A CA 1
ATOM 971 C C . LEU A 1 118 ? 29.768 -9.840 -23.530 1.00 90.38 118 LEU A C 1
ATOM 973 O O . LEU A 1 118 ? 29.980 -8.683 -23.890 1.00 90.38 118 LEU A O 1
ATOM 977 N N . PHE A 1 119 ? 29.119 -10.128 -22.402 1.00 87.44 119 PHE A N 1
ATOM 978 C CA . PHE A 1 119 ? 28.752 -9.114 -21.415 1.00 87.44 119 PHE A CA 1
ATOM 979 C C . PHE A 1 119 ? 29.807 -9.068 -20.310 1.00 87.44 119 PHE A C 1
ATOM 981 O O . PHE A 1 119 ? 29.974 -10.041 -19.576 1.00 87.44 119 PHE A O 1
ATOM 988 N N . THR A 1 120 ? 30.482 -7.931 -20.175 1.00 90.00 120 THR A N 1
ATOM 989 C CA . THR A 1 120 ? 31.346 -7.616 -19.035 1.00 90.00 120 THR A CA 1
ATOM 990 C C . THR A 1 120 ? 30.701 -6.501 -18.217 1.00 90.00 120 THR A C 1
ATOM 992 O O . THR A 1 120 ? 30.070 -5.599 -18.768 1.00 90.00 120 THR A O 1
ATOM 995 N N . ASP A 1 121 ? 30.803 -6.591 -16.895 1.00 85.56 121 ASP A N 1
ATOM 996 C CA . ASP A 1 121 ? 30.326 -5.560 -15.975 1.00 85.56 121 ASP A CA 1
ATOM 997 C C . ASP A 1 121 ? 31.257 -5.516 -14.767 1.00 85.56 121 ASP A C 1
ATOM 999 O O . ASP A 1 121 ? 31.664 -6.560 -14.249 1.00 85.56 121 ASP A O 1
ATOM 1003 N N . GLU A 1 122 ? 31.591 -4.311 -14.326 1.00 80.00 122 GLU A N 1
ATOM 1004 C CA . GLU A 1 122 ? 32.386 -4.108 -13.122 1.00 80.00 122 GLU A CA 1
ATOM 1005 C C . GLU A 1 122 ? 31.456 -4.142 -11.913 1.00 80.00 122 GLU A C 1
ATOM 1007 O O . GLU A 1 122 ? 30.514 -3.354 -11.784 1.00 80.00 122 GLU A O 1
ATOM 1012 N N . LYS A 1 123 ? 31.701 -5.089 -11.007 1.00 74.81 123 LYS A N 1
ATOM 1013 C CA . LYS A 1 123 ? 30.889 -5.231 -9.805 1.00 74.81 123 LYS A CA 1
ATOM 1014 C C . LYS A 1 123 ? 31.514 -4.458 -8.661 1.00 74.81 123 LYS A C 1
ATOM 1016 O O . LYS A 1 123 ? 32.559 -4.828 -8.144 1.00 74.81 123 LYS A O 1
ATOM 1021 N N . ILE A 1 124 ? 30.808 -3.433 -8.214 1.00 69.69 124 ILE A N 1
ATOM 1022 C CA . ILE A 1 124 ? 31.249 -2.619 -7.090 1.00 69.69 124 ILE A CA 1
ATOM 1023 C C . ILE A 1 124 ? 30.829 -3.292 -5.773 1.00 69.69 124 ILE A C 1
ATOM 1025 O O . ILE A 1 124 ? 29.658 -3.648 -5.594 1.00 69.69 124 ILE A O 1
ATOM 1029 N N . PHE A 1 125 ? 31.773 -3.465 -4.845 1.00 63.25 125 PHE A N 1
ATOM 1030 C CA . PHE A 1 125 ? 31.497 -3.944 -3.491 1.00 63.25 125 PHE A CA 1
ATOM 1031 C C . PHE A 1 125 ? 31.179 -2.749 -2.582 1.00 63.25 125 PHE A C 1
ATOM 1033 O O . PHE A 1 125 ? 31.933 -1.784 -2.479 1.00 63.25 125 PHE A O 1
ATOM 1040 N N . THR A 1 126 ? 30.011 -2.777 -1.944 1.00 67.69 126 THR A N 1
ATOM 1041 C CA . THR A 1 126 ? 29.578 -1.722 -1.015 1.00 67.69 126 THR A CA 1
ATOM 1042 C C . THR A 1 126 ? 30.080 -2.021 0.395 1.00 67.69 126 THR A C 1
ATOM 1044 O O . THR A 1 126 ? 29.895 -3.148 0.855 1.00 67.69 126 THR A O 1
ATOM 1047 N N . VAL A 1 127 ? 30.657 -1.023 1.074 1.00 69.12 127 VAL A N 1
ATOM 1048 C CA . VAL A 1 127 ? 31.384 -1.194 2.348 1.00 69.12 127 VAL A CA 1
ATOM 1049 C C . VAL A 1 127 ? 30.465 -1.435 3.564 1.00 69.12 127 VAL A C 1
ATOM 1051 O O . VAL A 1 127 ? 30.868 -2.204 4.418 1.00 69.12 127 VAL A O 1
ATOM 1054 N N . GLU A 1 128 ? 29.239 -0.882 3.634 1.00 55.75 128 GLU A N 1
ATOM 1055 C CA . GLU A 1 128 ? 28.080 -1.308 4.481 1.00 55.75 128 GLU A CA 1
ATOM 1056 C C . GLU A 1 128 ? 26.867 -0.351 4.246 1.00 55.75 128 GLU A C 1
ATOM 1058 O O . GLU A 1 128 ? 27.040 0.671 3.591 1.00 55.75 128 GLU A O 1
ATOM 1063 N N . GLU A 1 129 ? 25.573 -0.611 4.534 1.00 53.78 129 GLU A N 1
ATOM 1064 C CA . GLU A 1 129 ? 24.851 -0.909 5.798 1.00 53.78 129 GLU A CA 1
ATOM 1065 C C . GLU A 1 129 ? 23.680 -1.920 5.583 1.00 53.78 129 GLU A C 1
ATOM 1067 O O . GLU A 1 129 ? 23.106 -2.057 4.494 1.00 53.78 129 GLU A O 1
ATOM 1072 N N . LYS A 1 130 ? 23.252 -2.617 6.647 1.00 54.69 130 LYS A N 1
ATOM 1073 C CA . LYS A 1 130 ? 22.145 -3.600 6.667 1.00 54.69 130 LYS A CA 1
ATOM 1074 C C . LYS A 1 130 ? 20.779 -2.981 6.308 1.00 54.69 130 LYS A C 1
ATOM 1076 O O . LYS A 1 130 ? 20.052 -2.473 7.162 1.00 54.69 130 LYS A O 1
ATOM 1081 N N . PHE A 1 131 ? 20.343 -3.136 5.053 1.00 56.00 131 PHE A N 1
ATOM 1082 C CA . PHE A 1 131 ? 19.007 -2.725 4.591 1.00 56.00 131 PHE A CA 1
ATOM 1083 C C . PHE A 1 131 ? 17.874 -3.405 5.392 1.00 56.00 131 PHE A C 1
ATOM 1085 O O . PHE A 1 131 ? 17.556 -4.585 5.199 1.00 56.00 131 PHE A O 1
ATOM 1092 N N . ASN A 1 132 ? 17.195 -2.648 6.262 1.00 59.59 132 ASN A N 1
ATOM 1093 C CA . ASN A 1 132 ? 16.047 -3.139 7.029 1.00 59.59 132 ASN A CA 1
ATOM 1094 C C . ASN A 1 132 ? 14.779 -3.241 6.154 1.00 59.59 132 ASN A C 1
ATOM 1096 O O . ASN A 1 132 ? 13.873 -2.402 6.192 1.00 59.59 132 ASN A O 1
ATOM 1100 N N . ARG A 1 133 ? 14.701 -4.335 5.383 1.00 57.56 133 ARG A N 1
ATOM 1101 C CA . ARG A 1 133 ? 13.623 -4.717 4.443 1.00 57.56 133 ARG A CA 1
ATOM 1102 C C . ARG A 1 133 ? 12.210 -4.717 5.051 1.00 57.56 133 ARG A C 1
ATOM 1104 O O . ARG A 1 133 ? 11.225 -4.809 4.315 1.00 57.56 133 ARG A O 1
ATOM 1111 N N . GLN A 1 134 ? 12.077 -4.649 6.377 1.00 58.09 134 GLN A N 1
ATOM 1112 C CA . GLN A 1 134 ? 10.799 -4.759 7.079 1.00 58.09 134 GLN A CA 1
ATOM 1113 C C . GLN A 1 134 ? 9.969 -3.458 7.075 1.00 58.09 134 GLN A C 1
ATOM 1115 O O . GLN A 1 134 ? 8.755 -3.526 7.281 1.00 58.09 134 GLN A O 1
ATOM 1120 N N . ASN A 1 135 ? 10.579 -2.301 6.786 1.00 60.69 135 ASN A N 1
ATOM 1121 C CA . ASN A 1 135 ? 9.941 -0.982 6.916 1.00 60.69 135 ASN A CA 1
ATOM 1122 C C . ASN A 1 135 ? 9.168 -0.469 5.680 1.00 60.69 135 ASN A C 1
ATOM 1124 O O . ASN A 1 135 ? 8.445 0.517 5.814 1.00 60.69 135 ASN A O 1
ATOM 1128 N N . ASP A 1 136 ? 9.225 -1.153 4.531 1.00 68.25 136 ASP A N 1
ATOM 1129 C CA . ASP A 1 136 ? 8.638 -0.685 3.255 1.00 68.25 136 ASP A CA 1
ATOM 1130 C C . ASP A 1 136 ? 7.270 -1.325 2.928 1.00 68.25 136 ASP A C 1
ATOM 1132 O O . ASP A 1 136 ? 7.011 -1.771 1.804 1.00 68.25 136 ASP A O 1
ATOM 1136 N N . ARG A 1 137 ? 6.372 -1.438 3.915 1.00 76.50 137 ARG A N 1
ATOM 1137 C CA . ARG A 1 137 ? 5.045 -2.066 3.736 1.00 76.50 137 ARG A CA 1
ATOM 1138 C C . ARG A 1 137 ? 3.910 -1.046 3.849 1.00 76.50 137 ARG A C 1
ATOM 1140 O O . ARG A 1 137 ? 3.821 -0.356 4.858 1.00 76.50 137 ARG A O 1
ATOM 1147 N N . ILE A 1 138 ? 3.002 -1.042 2.870 1.00 78.81 138 ILE A N 1
ATOM 1148 C CA . ILE A 1 138 ? 1.753 -0.254 2.869 1.00 78.81 138 ILE A CA 1
ATOM 1149 C C . ILE A 1 138 ? 0.607 -1.138 3.340 1.00 78.81 138 ILE A C 1
ATOM 1151 O O . ILE A 1 138 ? 0.542 -2.308 2.973 1.00 78.81 138 ILE A O 1
ATOM 1155 N N . TYR A 1 139 ? -0.317 -0.599 4.126 1.00 79.62 139 TYR A N 1
ATOM 1156 C CA . TYR A 1 139 ? -1.523 -1.314 4.536 1.00 79.62 139 TYR A CA 1
ATOM 1157 C C . TYR A 1 139 ? -2.718 -0.900 3.677 1.00 79.62 139 TYR A C 1
ATOM 1159 O O . TYR A 1 139 ? -3.116 0.256 3.713 1.00 79.62 139 TYR A O 1
ATOM 1167 N N . VAL A 1 140 ? -3.304 -1.847 2.941 1.00 80.94 140 VAL A N 1
ATOM 1168 C CA . VAL A 1 140 ? -4.494 -1.623 2.094 1.00 80.94 140 VAL A CA 1
ATOM 1169 C C . VAL A 1 140 ? -5.405 -2.847 2.072 1.00 80.94 140 VAL A C 1
ATOM 1171 O O . VAL A 1 140 ? -4.965 -3.946 2.412 1.00 80.94 140 VAL A O 1
ATOM 1174 N N . LYS A 1 141 ? -6.670 -2.696 1.653 1.00 82.31 141 LYS A N 1
ATOM 1175 C CA . LYS A 1 141 ? -7.562 -3.848 1.418 1.00 82.31 141 LYS A CA 1
ATOM 1176 C C . LYS A 1 141 ? -7.136 -4.597 0.156 1.00 82.31 141 LYS A C 1
ATOM 1178 O O . LYS A 1 141 ? -6.868 -5.800 0.206 1.00 82.31 141 LYS A O 1
ATOM 1183 N N . ARG A 1 142 ? -7.016 -3.886 -0.967 1.00 82.56 142 ARG A N 1
ATOM 1184 C CA . ARG A 1 142 ? -6.632 -4.443 -2.269 1.00 82.56 142 ARG A CA 1
ATOM 1185 C C . ARG A 1 142 ? -5.449 -3.681 -2.862 1.00 82.56 142 ARG A C 1
ATOM 1187 O O . ARG A 1 142 ? -5.196 -2.530 -2.535 1.00 82.56 142 ARG A O 1
ATOM 1194 N N . THR A 1 143 ? -4.703 -4.342 -3.743 1.00 77.56 143 THR A N 1
ATOM 1195 C CA . THR A 1 143 ? -3.591 -3.727 -4.493 1.00 77.56 143 THR A CA 1
ATOM 1196 C C . THR A 1 143 ? -4.072 -2.634 -5.446 1.00 77.56 143 THR A C 1
ATOM 1198 O O . THR A 1 143 ? -3.335 -1.679 -5.687 1.00 77.56 143 THR A O 1
ATOM 1201 N N . SER A 1 144 ? -5.302 -2.761 -5.960 1.00 81.56 144 SER A N 1
ATOM 1202 C CA . SER A 1 144 ? -5.990 -1.752 -6.775 1.00 81.56 144 SER A CA 1
ATOM 1203 C C . SER A 1 144 ? -6.083 -0.403 -6.073 1.00 81.56 144 SER A C 1
ATOM 1205 O O . SER A 1 144 ? -5.899 0.621 -6.717 1.00 8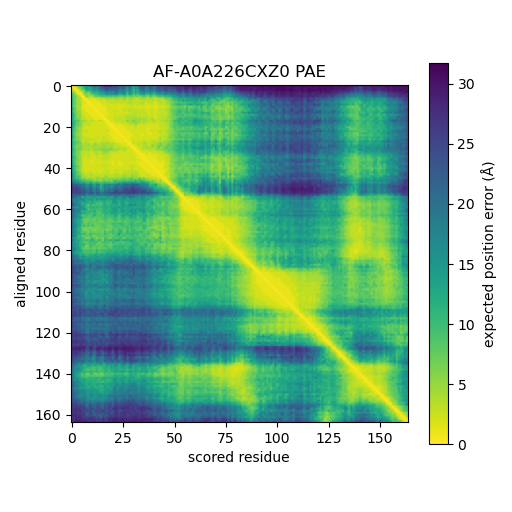1.56 144 SER A O 1
ATOM 1207 N N . ASP A 1 145 ? -6.282 -0.422 -4.754 1.00 80.81 145 ASP A N 1
ATOM 1208 C CA . ASP A 1 145 ? -6.524 0.768 -3.935 1.00 80.81 145 ASP A CA 1
ATOM 1209 C C . ASP A 1 145 ? -5.246 1.603 -3.737 1.00 80.81 145 ASP A C 1
ATOM 1211 O O . ASP A 1 145 ? -5.309 2.723 -3.240 1.00 80.81 145 ASP A O 1
ATOM 1215 N N . ILE A 1 146 ? -4.074 1.063 -4.106 1.00 78.00 146 ILE A N 1
ATOM 1216 C CA . ILE A 1 146 ? -2.798 1.775 -4.022 1.00 78.00 146 ILE A CA 1
ATOM 1217 C C . ILE A 1 146 ? -2.574 2.552 -5.328 1.00 78.00 146 ILE A C 1
ATOM 1219 O O . ILE A 1 146 ? -2.429 1.913 -6.385 1.00 78.00 146 ILE A O 1
ATOM 1223 N N . PRO A 1 147 ? -2.424 3.890 -5.267 1.00 80.56 147 PRO A N 1
ATOM 1224 C CA . PRO A 1 147 ? -1.959 4.688 -6.394 1.00 80.56 147 PRO A CA 1
ATOM 1225 C C . PRO A 1 147 ? -0.632 4.149 -6.932 1.00 80.56 147 PRO A C 1
ATOM 1227 O O . PRO A 1 147 ? 0.268 3.815 -6.161 1.00 80.56 147 PRO A O 1
ATOM 1230 N N . ILE A 1 148 ? -0.468 4.090 -8.256 1.00 76.94 148 ILE A N 1
ATOM 1231 C CA . ILE A 1 148 ? 0.734 3.526 -8.905 1.00 76.94 148 ILE A CA 1
ATOM 1232 C C . ILE A 1 148 ? 2.025 4.159 -8.359 1.00 76.94 148 ILE A C 1
ATOM 1234 O O . ILE A 1 148 ? 3.029 3.473 -8.176 1.00 76.94 148 ILE A O 1
ATOM 1238 N N . THR A 1 149 ? 1.977 5.448 -8.028 1.00 74.06 149 THR A N 1
ATOM 1239 C CA . THR A 1 149 ? 3.082 6.217 -7.440 1.00 74.06 149 THR A CA 1
ATOM 1240 C C . THR A 1 149 ? 3.541 5.694 -6.081 1.00 74.06 149 THR A C 1
ATOM 1242 O O . THR A 1 149 ? 4.731 5.744 -5.788 1.00 74.06 149 THR A O 1
ATOM 1245 N N . GLN A 1 150 ? 2.624 5.175 -5.263 1.00 71.94 150 GLN A N 1
ATOM 1246 C CA . GLN A 1 150 ? 2.908 4.670 -3.920 1.00 71.94 150 GLN A CA 1
ATOM 1247 C C . GLN A 1 150 ? 3.277 3.183 -3.917 1.00 71.94 150 GLN A C 1
ATOM 1249 O O . GLN A 1 150 ? 3.882 2.708 -2.960 1.00 71.94 150 GLN A O 1
ATOM 1254 N N . ARG A 1 151 ? 2.986 2.437 -4.992 1.00 73.25 151 ARG A N 1
ATOM 1255 C CA . ARG A 1 151 ? 3.315 1.001 -5.087 1.00 73.25 151 ARG A CA 1
ATOM 1256 C C . ARG A 1 151 ? 4.810 0.715 -5.016 1.00 73.25 151 ARG A C 1
ATOM 1258 O O . ARG A 1 151 ? 5.176 -0.399 -4.646 1.00 73.25 151 ARG A O 1
ATOM 1265 N N . SER A 1 152 ? 5.652 1.694 -5.339 1.00 73.12 152 SER A N 1
ATOM 1266 C CA . SER A 1 152 ? 7.098 1.518 -5.394 1.00 73.12 152 SER A CA 1
ATOM 1267 C C . SER A 1 152 ? 7.835 2.562 -4.563 1.00 73.12 152 SER A C 1
ATOM 1269 O O . SER A 1 152 ? 7.499 3.744 -4.601 1.00 73.12 152 SER A O 1
ATOM 1271 N N . SER A 1 153 ? 8.867 2.140 -3.833 1.00 73.19 153 SER A N 1
ATOM 1272 C CA . SER 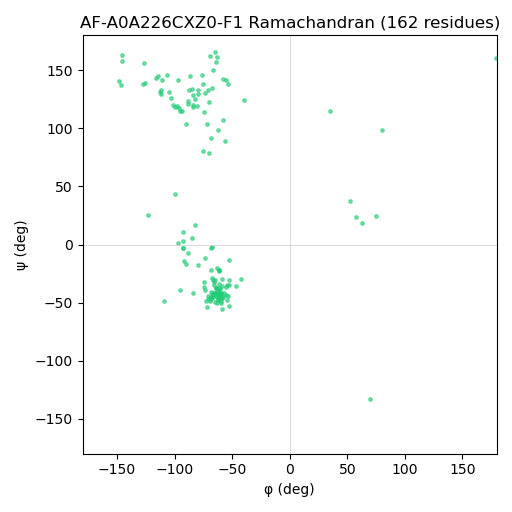A 1 153 ? 9.832 3.058 -3.238 1.00 73.19 153 SER A CA 1
ATOM 1273 C C . SER A 1 153 ? 10.843 3.494 -4.296 1.00 73.19 153 SER A C 1
ATOM 1275 O O . SER A 1 153 ? 11.408 2.681 -5.034 1.00 73.19 153 SER A O 1
ATOM 1277 N N . LYS A 1 154 ? 11.029 4.810 -4.379 1.00 69.12 154 LYS A N 1
ATOM 1278 C CA . LYS A 1 154 ? 12.002 5.466 -5.243 1.00 69.12 154 LYS A CA 1
ATOM 1279 C C . LYS A 1 154 ? 13.374 5.398 -4.572 1.00 69.12 154 LYS A C 1
ATOM 1281 O O . LYS A 1 154 ? 13.528 5.936 -3.479 1.00 69.12 154 LYS A O 1
ATOM 1286 N N . ARG A 1 155 ? 14.359 4.756 -5.204 1.00 66.88 155 ARG A N 1
ATOM 1287 C CA . ARG A 1 155 ? 15.766 4.832 -4.768 1.00 66.88 155 ARG A CA 1
ATOM 1288 C C . ARG A 1 155 ? 16.496 5.867 -5.617 1.00 66.88 155 ARG A C 1
ATOM 1290 O O . ARG A 1 155 ? 16.513 5.729 -6.836 1.00 66.88 155 ARG A O 1
ATOM 1297 N N . ALA A 1 156 ? 17.016 6.908 -4.969 1.00 59.94 156 ALA A N 1
ATOM 1298 C CA . ALA A 1 156 ? 17.715 8.014 -5.623 1.00 59.94 156 ALA A CA 1
ATOM 1299 C C . ALA A 1 156 ? 19.240 7.825 -5.631 1.00 59.94 156 ALA A C 1
ATOM 1301 O O . ALA A 1 156 ? 19.875 8.115 -6.638 1.00 59.94 156 ALA A O 1
ATOM 1302 N N . HIS A 1 157 ? 19.809 7.310 -4.536 1.00 57.22 157 HIS A N 1
ATOM 1303 C CA . HIS A 1 157 ? 21.255 7.240 -4.333 1.00 57.22 157 HIS A CA 1
ATOM 1304 C C . HIS A 1 157 ? 21.761 5.799 -4.256 1.00 57.22 157 HIS A C 1
ATOM 1306 O O . HIS A 1 157 ? 21.091 4.914 -3.715 1.00 57.22 157 HIS A O 1
ATOM 1312 N N . HIS A 1 158 ? 22.952 5.600 -4.814 1.00 58.97 158 HIS A N 1
ATOM 1313 C CA . HIS A 1 158 ? 23.802 4.444 -4.554 1.00 58.97 158 HIS A CA 1
ATOM 1314 C C . HIS A 1 158 ? 24.646 4.782 -3.313 1.00 58.97 158 HIS A C 1
ATOM 1316 O O . HIS A 1 158 ? 24.937 5.957 -3.087 1.00 58.97 158 HIS A O 1
ATOM 1322 N N . LEU A 1 159 ? 24.938 3.789 -2.472 1.00 63.38 159 LEU A N 1
ATOM 1323 C CA . LEU A 1 159 ? 25.771 3.977 -1.277 1.00 63.38 159 LEU A CA 1
ATOM 1324 C C . LEU A 1 159 ? 27.223 4.259 -1.680 1.00 63.38 159 LEU A C 1
ATOM 1326 O O . LEU A 1 159 ? 27.610 3.955 -2.810 1.00 63.38 159 LEU A O 1
ATOM 1330 N N . GLU A 1 160 ? 28.011 4.804 -0.752 1.00 60.31 160 GLU A N 1
ATOM 1331 C CA . GLU A 1 160 ? 29.464 4.873 -0.915 1.00 60.31 160 GLU A CA 1
ATOM 1332 C C . GLU A 1 160 ? 30.037 3.482 -1.175 1.00 60.31 160 GLU A C 1
ATOM 1334 O O . GLU A 1 160 ? 29.571 2.458 -0.657 1.00 60.31 160 GLU A O 1
ATOM 1339 N N . SER A 1 161 ? 31.020 3.447 -2.058 1.00 63.03 161 SER A N 1
ATOM 1340 C CA . SER A 1 161 ? 31.471 2.213 -2.663 1.00 63.03 161 SER A CA 1
ATOM 1341 C C . SER A 1 161 ? 32.952 2.298 -2.972 1.00 63.03 161 SER A C 1
ATOM 1343 O O . SER A 1 161 ? 33.415 3.340 -3.432 1.00 63.03 161 SER A O 1
ATOM 1345 N N . VAL A 1 162 ? 33.671 1.205 -2.749 1.00 55.19 162 VAL A N 1
ATOM 1346 C CA . VAL A 1 162 ? 35.106 1.107 -3.021 1.00 55.19 162 VAL A CA 1
ATOM 1347 C C . VAL A 1 162 ? 35.290 0.110 -4.160 1.00 55.19 162 VAL A C 1
ATOM 1349 O O . VAL A 1 162 ? 34.698 -0.971 -4.143 1.00 55.19 162 VAL A O 1
ATOM 1352 N N . MET A 1 163 ? 36.066 0.495 -5.174 1.00 57.50 163 MET A N 1
ATOM 1353 C CA . MET A 1 163 ? 36.555 -0.447 -6.181 1.00 57.50 163 MET A CA 1
ATOM 1354 C C . MET A 1 163 ? 37.830 -1.100 -5.643 1.00 57.50 163 MET A C 1
ATOM 1356 O O . MET A 1 163 ? 38.674 -0.397 -5.087 1.00 57.50 163 MET A O 1
ATOM 1360 N N . VAL A 1 164 ? 37.932 -2.422 -5.773 1.00 57.38 164 VAL A N 1
ATOM 1361 C CA . VAL A 1 164 ? 39.125 -3.218 -5.441 1.00 57.38 164 VAL A CA 1
ATOM 1362 C C . VAL A 1 164 ? 39.677 -3.790 -6.731 1.00 57.38 164 VAL A C 1
ATOM 1364 O O . VAL A 1 164 ? 38.839 -4.282 -7.523 1.00 57.38 164 VAL A O 1
#

Radius of gyration: 25.31 Å; Cα contacts (8 Å, |Δi|>4): 140; chains: 1; bounding box: 71×34×58 Å

Sequence (164 aa):
MSDRINRRATITQFHKAWHPPCEIFKHLKHEGVKRSTVYGIIKRYSEASSVSDKKKKLAIQLSVSRSSIRRAFKIDLGHRPIRRGTCNIRTNQQKKNRVRRCRALFQRHGGESYKNILFTDEKIFTVEEKFNRQNDRIYVKRTSDIPITQRSSKRAHHLESVMV

Secondary structure (DSSP, 8-state):
------HHHHHHHHHHTT--HHHHHHHHGGGT--HHHHHHHHHHHHHT----S-HHHHHHHTT--HHHHHHIIIIIS--EEEEPEEEE---HHHHHHHHHHHHHHHHHSTTTGGGG-------PEE------GGG-EEEES-GGGS-TTTSEEEE--PPPEE--

InterPro domains:
  IPR036397 Ribonuclease H superfamily [G3DSA:3.30.420.10] (90-164)